Protein AF-A0A7S1D8Y3-F1 (afdb_monomer_lite)

pLDDT: mean 88.07, std 20.56, range [31.45, 98.88]

Foldseek 3Di:
DDDDDDDDDDDDDDDDPDDDDPPDPPDDQQDADEDEKEAFPLAPVSLCCLVPPDVVVCVVCPPSHYDYDYFYQWPWDADPVVLDIADPQEPQRLLVSLLLLLCSVPHDPQLSSQLRNQSSVQDHHGHDHDHDPLVSSVVSCVRSVHDSVVSVVCSPPSVSSSVSNVVSVVVDDDDDGPGDD

Radius of gyration: 28.53 Å; chains: 1; bounding box: 107×46×62 Å

Sequence (181 aa):
LNQTLSSPQSKEEETAVHKGKDEALSNEKQQRVTLLVCVEALCIDSYRFMNNQLYPTYQTLGNAVIDLELVVSGNAKLDTETNSTVCQHGFAECDANTYEQCAVDMHTVEESLEFTHCLFNTLKMGHFQDAFPTKDFADCAEEAKIDFAPLKACHDDPEKAWWLEKRASENTPKHHFIPFV

Structure (mmCIF, N/CA/C/O backbone):
data_AF-A0A7S1D8Y3-F1
#
_entry.id   AF-A0A7S1D8Y3-F1
#
loop_
_atom_site.group_PDB
_atom_site.id
_atom_site.type_symbol
_atom_site.label_atom_id
_atom_site.label_alt_id
_atom_site.label_comp_id
_atom_site.label_asym_id
_atom_site.label_entity_id
_atom_site.label_seq_id
_atom_site.pdbx_PDB_ins_code
_atom_site.Cartn_x
_atom_site.Cartn_y
_atom_site.Cartn_z
_atom_site.occupancy
_atom_site.B_iso_or_equiv
_atom_site.auth_seq_id
_atom_site.auth_comp_id
_atom_site.a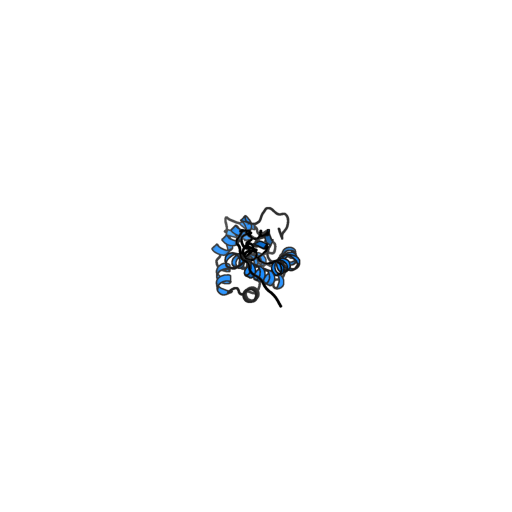uth_asym_id
_atom_site.auth_atom_id
_atom_site.pdbx_PDB_model_num
ATOM 1 N N . LEU A 1 1 ? -85.766 20.312 44.416 1.00 40.28 1 LEU A N 1
ATOM 2 C CA . LEU A 1 1 ? -84.637 19.671 45.128 1.00 40.28 1 LEU A CA 1
ATOM 3 C C . LEU A 1 1 ? -83.425 20.591 44.946 1.00 40.28 1 LEU A C 1
ATOM 5 O O . LEU A 1 1 ? -82.771 20.505 43.922 1.00 40.28 1 LEU A O 1
ATOM 9 N N . ASN A 1 2 ? -83.464 21.751 45.617 1.00 32.00 2 ASN A N 1
ATOM 10 C CA . ASN A 1 2 ? -82.610 22.166 46.758 1.00 32.00 2 ASN A CA 1
ATOM 11 C C . ASN A 1 2 ? -81.147 22.414 46.331 1.00 32.00 2 ASN A C 1
ATOM 13 O O . ASN A 1 2 ? -80.460 21.454 46.019 1.00 32.00 2 ASN A O 1
ATOM 17 N N . GLN A 1 3 ? -80.759 23.679 46.066 1.00 31.45 3 GLN A N 1
ATOM 18 C CA . GLN A 1 3 ? -80.077 24.639 46.989 1.00 31.45 3 GLN A CA 1
ATOM 19 C C . GLN A 1 3 ? -78.635 24.164 47.320 1.00 31.45 3 GLN A C 1
ATOM 21 O O . GLN A 1 3 ? -78.465 23.001 47.639 1.00 31.45 3 GLN A O 1
ATOM 26 N N . THR A 1 4 ? -77.527 24.922 47.270 1.00 33.94 4 THR A N 1
ATOM 27 C CA . THR A 1 4 ? -77.260 26.338 47.595 1.00 33.94 4 THR A CA 1
ATOM 28 C C . THR A 1 4 ? -75.794 26.698 47.233 1.00 33.94 4 THR A C 1
ATOM 30 O O . THR A 1 4 ? -74.931 25.831 47.257 1.00 33.94 4 THR A O 1
ATOM 33 N N . LEU A 1 5 ? -75.555 27.985 46.942 1.00 36.59 5 LEU A N 1
ATOM 34 C CA . LEU A 1 5 ? -74.371 28.857 47.159 1.00 36.59 5 LEU A CA 1
ATOM 35 C C . LEU A 1 5 ? -73.024 28.278 47.677 1.00 36.59 5 LEU A C 1
ATOM 37 O O . LEU A 1 5 ? -72.976 27.679 48.745 1.00 36.59 5 LEU A O 1
ATOM 41 N N . SER A 1 6 ? -71.902 28.685 47.059 1.00 32.94 6 SER A N 1
ATOM 42 C CA . SER A 1 6 ? -70.898 29.627 47.631 1.00 32.94 6 SER A CA 1
ATOM 43 C C . SER A 1 6 ? -69.558 29.609 46.861 1.00 32.94 6 SER A C 1
ATOM 45 O O . SER A 1 6 ? -69.141 28.584 46.335 1.00 32.94 6 SER A O 1
ATOM 47 N N . SER A 1 7 ? -68.894 30.766 46.791 1.00 37.53 7 SER A N 1
ATOM 48 C CA . SER A 1 7 ? -67.458 30.932 46.488 1.00 37.53 7 SER A CA 1
ATOM 49 C C . SER A 1 7 ? -66.752 31.237 47.821 1.00 3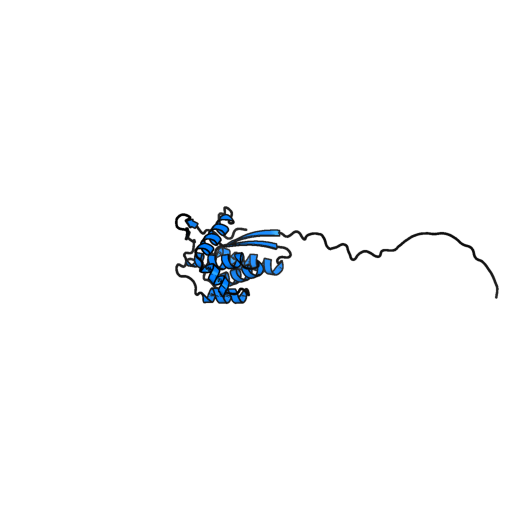7.53 7 SER A C 1
ATOM 51 O O . SER A 1 7 ? -67.406 31.842 48.680 1.00 37.53 7 SER A O 1
ATOM 53 N N . PRO A 1 8 ? -65.491 30.817 48.062 1.00 40.03 8 PRO A N 1
ATOM 54 C CA . PRO A 1 8 ? -64.381 31.770 47.918 1.00 40.03 8 PRO A CA 1
ATOM 55 C C . PRO A 1 8 ? -63.011 31.163 47.520 1.00 40.03 8 PRO A C 1
ATOM 57 O O . PRO A 1 8 ? -62.783 29.958 47.519 1.00 40.03 8 PRO A O 1
ATOM 60 N N . GLN A 1 9 ? -62.095 32.082 47.205 1.00 34.06 9 GLN A N 1
ATOM 61 C CA . GLN A 1 9 ? -60.671 31.948 46.868 1.00 34.06 9 GLN A CA 1
ATOM 62 C C . GLN A 1 9 ? -59.839 31.062 47.823 1.00 34.06 9 GLN A C 1
ATOM 64 O O . GLN A 1 9 ? -60.013 31.130 49.038 1.00 34.06 9 GLN A O 1
ATOM 69 N N . SER A 1 10 ? -58.807 30.381 47.304 1.00 33.06 10 SER A N 1
ATOM 70 C CA . SER A 1 10 ? -57.378 30.702 47.546 1.00 33.06 10 SER A CA 1
ATOM 71 C C . SER A 1 10 ? -56.426 29.504 47.371 1.00 33.06 10 SER A C 1
ATOM 73 O O . SER A 1 10 ? -56.755 28.378 47.728 1.00 33.06 10 SER A O 1
ATOM 75 N N . LYS A 1 11 ? -55.206 29.862 46.939 1.00 32.22 11 LYS A N 1
ATOM 76 C CA . LYS A 1 11 ? -53.887 29.226 47.124 1.00 32.22 11 LYS A CA 1
ATOM 77 C C . LYS A 1 11 ? -53.256 28.548 45.905 1.00 32.22 11 LYS A C 1
ATOM 79 O O . LYS A 1 11 ? -53.732 27.549 45.382 1.00 32.22 11 LYS A O 1
ATOM 84 N N . GLU A 1 12 ? -52.160 29.188 45.502 1.00 40.84 12 GLU A N 1
ATOM 85 C CA . GLU A 1 12 ? -51.046 28.676 44.715 1.00 40.84 12 GLU A CA 1
ATOM 86 C C . GLU A 1 12 ? -50.580 27.320 45.251 1.00 40.84 12 GLU A C 1
ATOM 88 O O . GLU A 1 12 ? -50.391 27.180 46.457 1.00 40.84 12 GLU A O 1
ATOM 93 N N . GLU A 1 13 ? -50.308 26.372 44.356 1.00 31.73 13 GLU A N 1
ATOM 94 C CA . GLU A 1 13 ? -49.124 25.530 44.496 1.00 31.73 13 GLU A CA 1
ATOM 95 C C . GLU A 1 13 ? -48.661 25.056 43.113 1.00 31.73 13 GLU A C 1
ATOM 97 O O . GLU A 1 13 ? -49.418 24.556 42.282 1.00 31.73 13 GLU A O 1
ATOM 102 N N . GLU A 1 14 ? -47.395 25.347 42.868 1.00 42.00 14 GLU A N 1
ATOM 103 C CA . GLU A 1 14 ? -46.577 25.078 41.701 1.00 42.00 14 GLU A CA 1
ATOM 104 C C . GLU A 1 14 ? -46.475 23.571 41.411 1.00 42.00 14 GLU A C 1
ATOM 106 O O . GLU A 1 14 ? -46.360 22.769 42.328 1.00 42.00 14 GLU A O 1
ATOM 111 N N . THR A 1 15 ? -46.477 23.171 40.137 1.00 32.09 15 THR A N 1
ATOM 112 C CA . THR A 1 15 ? -45.561 22.134 39.616 1.00 32.09 15 THR A CA 1
ATOM 113 C C . THR A 1 15 ? -45.689 22.030 38.096 1.00 32.09 15 THR A C 1
ATOM 115 O O . THR A 1 15 ? -46.602 21.427 37.535 1.00 32.09 15 THR A O 1
ATOM 118 N N . ALA A 1 16 ? -44.720 22.631 37.408 1.00 40.88 16 ALA A N 1
ATOM 119 C CA . ALA A 1 16 ? -44.467 22.411 35.994 1.00 40.88 16 ALA A CA 1
ATOM 120 C C . ALA A 1 16 ? -43.907 20.991 35.782 1.00 40.88 16 ALA A C 1
ATOM 122 O O . ALA A 1 16 ? -42.781 20.681 36.175 1.00 40.88 16 ALA A O 1
ATOM 123 N N . VAL A 1 17 ? -44.678 20.115 35.134 1.00 39.97 17 VAL A N 1
ATOM 124 C CA . VAL A 1 17 ? -44.210 18.780 34.736 1.00 39.97 17 VAL A CA 1
ATOM 125 C C . VAL A 1 17 ? -43.600 18.845 33.334 1.00 39.97 17 VAL A C 1
ATOM 127 O O . VAL A 1 17 ? -44.289 18.832 32.320 1.00 39.97 17 VAL A O 1
ATOM 130 N N . HIS A 1 18 ? -42.270 18.948 33.336 1.00 39.59 18 HIS A N 1
ATOM 131 C CA . HIS A 1 18 ? -41.321 18.254 32.458 1.00 39.59 18 HIS A CA 1
ATOM 132 C C . HIS A 1 18 ? -41.643 18.231 30.955 1.00 39.59 18 HIS A C 1
ATOM 134 O O . HIS A 1 18 ? -42.018 17.211 30.380 1.00 39.59 18 HIS A O 1
ATOM 140 N N . LYS A 1 19 ? -41.333 19.347 30.294 1.00 45.59 19 LYS A N 1
ATOM 141 C CA . LYS A 1 19 ? -40.908 19.350 28.892 1.00 45.59 19 LYS A CA 1
ATOM 142 C C . LYS A 1 19 ? -39.379 19.402 28.897 1.00 45.59 19 LYS A C 1
ATOM 144 O O . LYS A 1 19 ? -38.817 20.436 29.237 1.00 45.59 19 LYS A O 1
ATOM 149 N N . GLY A 1 20 ? -38.715 18.288 28.604 1.00 44.19 20 GLY A N 1
ATOM 150 C CA . GLY A 1 20 ? -37.253 18.259 28.506 1.00 44.19 20 GLY A CA 1
ATOM 151 C C . GLY A 1 20 ? -36.651 16.914 28.872 1.00 44.19 20 GLY A C 1
ATOM 152 O O . GLY A 1 20 ? -36.147 16.756 29.978 1.00 44.19 20 GLY A O 1
ATOM 153 N N . LYS A 1 21 ? -36.706 15.947 27.952 1.00 41.41 21 LYS A N 1
ATOM 154 C CA . LYS A 1 21 ? -35.847 14.752 27.995 1.00 41.41 21 LYS A CA 1
ATOM 155 C C . LYS A 1 21 ? -35.398 14.243 26.618 1.00 41.41 21 LYS A C 1
ATOM 157 O O . LYS A 1 21 ? -34.870 13.144 26.556 1.00 41.41 21 LYS A O 1
ATOM 162 N N . ASP A 1 22 ? -35.512 15.058 25.567 1.00 47.84 22 ASP A N 1
ATOM 163 C CA . ASP A 1 22 ? -35.092 14.662 24.211 1.00 47.84 22 ASP A CA 1
ATOM 164 C C . ASP A 1 22 ? -33.958 15.533 23.624 1.00 47.84 22 ASP A C 1
ATOM 166 O O . ASP A 1 22 ? -33.545 15.314 22.494 1.00 47.84 22 ASP A O 1
ATOM 170 N N . GLU A 1 23 ? -33.387 16.478 24.384 1.00 49.72 23 GLU A N 1
ATOM 171 C CA . GLU A 1 23 ? -32.294 17.357 23.909 1.00 49.72 23 GLU A CA 1
ATOM 172 C C . GLU A 1 23 ? -31.083 17.378 24.859 1.00 49.72 23 GLU A C 1
ATOM 174 O O . GLU A 1 23 ? -30.577 18.432 25.236 1.00 49.72 23 GLU A O 1
ATOM 179 N 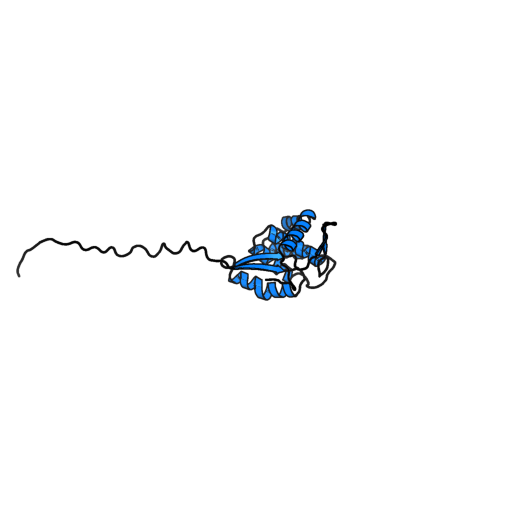N . ALA A 1 24 ? -30.610 16.208 25.295 1.00 47.84 24 ALA A N 1
ATOM 180 C CA . ALA A 1 24 ? -29.376 16.121 26.086 1.00 47.84 24 ALA A CA 1
ATOM 181 C C . ALA A 1 24 ? -28.580 14.829 25.833 1.00 47.84 24 ALA A C 1
ATOM 183 O O . ALA A 1 24 ? -28.107 14.193 26.768 1.00 47.84 24 ALA A O 1
ATOM 184 N N . LEU A 1 25 ? -28.437 14.427 24.568 1.00 56.03 25 LEU A N 1
ATOM 185 C CA . LEU A 1 25 ? -27.557 13.328 24.145 1.00 56.03 25 LEU A CA 1
ATOM 186 C C . LEU A 1 25 ? -26.873 13.683 22.817 1.00 56.03 25 LEU A C 1
ATOM 188 O O . LEU A 1 25 ? -26.968 12.970 21.828 1.00 56.03 25 LEU A O 1
ATOM 192 N N . SER A 1 26 ? -26.192 14.826 22.771 1.00 57.25 26 SER A N 1
ATOM 193 C CA . SER A 1 26 ? -25.306 15.142 21.646 1.00 57.25 26 SER A CA 1
ATOM 194 C C . SER A 1 26 ? -24.211 16.117 22.066 1.00 57.25 26 SER A C 1
ATOM 196 O O . SER A 1 26 ? -24.198 17.264 21.625 1.00 57.25 26 SER A O 1
ATOM 198 N N . ASN A 1 27 ? -23.310 15.693 22.959 1.00 58.16 27 ASN A N 1
ATOM 199 C CA . ASN A 1 27 ? -21.969 16.291 22.983 1.00 58.16 27 ASN A CA 1
ATOM 200 C C . ASN A 1 27 ? -20.869 15.478 23.687 1.00 58.16 27 ASN A C 1
ATOM 202 O O . ASN A 1 27 ? -19.809 16.021 23.990 1.00 58.16 27 ASN A O 1
ATOM 206 N N . GLU A 1 28 ? -21.068 14.183 23.927 1.00 63.56 28 GLU A N 1
ATOM 207 C CA . GLU A 1 28 ? -19.938 13.309 24.243 1.00 63.56 28 GLU A CA 1
ATOM 208 C C . GLU A 1 28 ? -19.247 13.001 22.910 1.00 63.56 28 GLU A C 1
ATOM 210 O O . GLU A 1 28 ? -19.805 12.303 22.062 1.00 63.56 28 GLU A O 1
ATOM 215 N N . LYS A 1 29 ? -18.056 13.567 22.675 1.00 66.44 29 LYS A N 1
ATOM 216 C CA . LYS A 1 29 ? -17.193 13.136 21.568 1.00 66.44 29 LYS A CA 1
ATOM 217 C C . LYS A 1 29 ? -16.927 11.647 21.789 1.00 66.44 29 LYS A C 1
ATOM 219 O O . LYS A 1 29 ? -16.150 11.309 22.684 1.00 66.44 29 LYS A O 1
ATOM 224 N N . GLN A 1 30 ? -17.610 10.788 21.026 1.00 73.25 30 GLN A N 1
ATOM 225 C CA . GLN A 1 30 ? -17.441 9.336 21.073 1.00 73.25 30 GLN A CA 1
ATOM 226 C C . GLN A 1 30 ? -15.939 9.039 21.045 1.00 73.25 30 GLN A C 1
ATOM 228 O O . GLN A 1 30 ? -15.243 9.420 20.101 1.00 73.25 30 GLN A O 1
ATOM 233 N N . GLN A 1 31 ? -15.425 8.448 22.123 1.00 88.25 31 GLN A N 1
ATOM 234 C CA . GLN A 1 31 ? -14.008 8.120 22.215 1.00 88.25 31 GLN A CA 1
ATOM 235 C C . GLN A 1 31 ? -13.730 6.989 21.224 1.00 88.25 31 GLN A C 1
ATOM 237 O O . GLN A 1 31 ? -14.266 5.890 21.371 1.00 88.25 31 GLN A O 1
ATOM 242 N N . ARG A 1 32 ? -12.942 7.294 20.190 1.00 94.06 32 ARG A N 1
ATOM 243 C CA . ARG A 1 32 ? -12.461 6.318 19.208 1.00 94.06 32 ARG A CA 1
ATOM 244 C C . ARG A 1 32 ? -11.219 5.623 19.752 1.00 94.06 32 ARG A C 1
ATOM 246 O O . ARG A 1 32 ? -10.464 6.207 20.527 1.00 94.06 32 ARG A O 1
ATOM 253 N N . VAL A 1 33 ? -11.007 4.386 19.326 1.00 96.06 33 VAL A N 1
ATOM 254 C CA . VAL A 1 33 ? -9.766 3.652 19.572 1.00 96.06 33 VAL A CA 1
ATOM 255 C C . VAL A 1 33 ? -8.812 3.953 18.425 1.00 96.06 33 VAL A C 1
ATOM 257 O O . VAL A 1 33 ? -9.114 3.619 17.280 1.00 96.06 33 VAL A O 1
ATOM 260 N N . THR A 1 34 ? -7.680 4.585 18.726 1.00 96.56 34 THR A N 1
ATOM 261 C CA . THR A 1 34 ? -6.602 4.778 17.749 1.00 96.56 34 THR A CA 1
ATOM 262 C C . THR A 1 34 ? -5.858 3.466 17.540 1.00 96.56 34 THR A C 1
ATOM 264 O O . THR A 1 34 ? -5.439 2.835 18.512 1.00 96.56 34 THR A O 1
ATOM 267 N N . LEU A 1 35 ? -5.706 3.062 16.282 1.00 97.12 35 LEU A N 1
ATOM 268 C CA . LEU A 1 35 ? -5.041 1.831 15.878 1.00 97.12 35 LEU A CA 1
ATOM 269 C C . LEU A 1 35 ? -3.995 2.163 14.816 1.00 97.12 35 LEU A C 1
ATOM 271 O O . LEU A 1 35 ? -4.356 2.532 13.704 1.00 97.12 35 LEU A O 1
ATOM 275 N N . LEU A 1 36 ? -2.718 2.018 15.155 1.00 97.56 36 LEU A N 1
ATOM 276 C CA . LEU A 1 36 ? -1.640 2.040 14.173 1.00 97.56 36 LEU A CA 1
ATOM 277 C C . LEU A 1 36 ? -1.450 0.616 13.659 1.00 97.56 36 LEU A C 1
ATOM 279 O O . LEU A 1 36 ? -1.273 -0.297 14.456 1.00 97.56 36 LEU A O 1
ATOM 283 N N . VAL A 1 37 ? -1.481 0.422 12.347 1.00 98.06 37 VAL A N 1
ATOM 284 C CA . VAL A 1 37 ? -1.196 -0.868 11.719 1.00 98.06 37 VAL A CA 1
ATOM 285 C C . VAL A 1 37 ? -0.085 -0.680 10.707 1.00 98.06 37 VAL A C 1
ATOM 287 O O . VAL A 1 37 ? -0.255 0.057 9.740 1.00 98.06 37 VAL A O 1
ATOM 290 N N . CYS A 1 38 ? 1.013 -1.409 10.875 1.00 98.19 38 CYS A N 1
ATOM 291 C CA . CYS A 1 38 ? 2.083 -1.483 9.888 1.00 98.19 38 CYS A CA 1
ATOM 292 C C . CYS A 1 38 ? 2.037 -2.831 9.159 1.00 98.19 38 CYS A C 1
ATOM 294 O O . CYS A 1 38 ? 2.090 -3.888 9.796 1.00 98.19 38 CYS A O 1
ATOM 296 N N . VAL A 1 39 ? 1.967 -2.799 7.829 1.00 98.25 39 VAL A N 1
ATOM 297 C CA . VAL A 1 39 ? 1.996 -3.970 6.936 1.00 98.25 39 VAL A CA 1
ATOM 298 C C . VAL A 1 39 ? 3.051 -3.785 5.836 1.00 98.25 39 VAL A C 1
ATOM 300 O O . VAL A 1 39 ? 3.554 -2.681 5.632 1.00 98.25 39 VAL A O 1
ATOM 303 N N . GLU A 1 40 ? 3.384 -4.859 5.124 1.00 97.06 40 GLU A N 1
ATOM 304 C CA . GLU A 1 40 ? 4.105 -4.800 3.845 1.00 97.06 40 GLU A CA 1
ATOM 305 C C . GLU A 1 40 ? 3.388 -5.665 2.810 1.00 97.06 40 GLU A C 1
ATOM 307 O O . GLU A 1 40 ? 2.801 -6.705 3.143 1.00 97.06 40 GLU A O 1
ATOM 312 N N . ALA A 1 41 ? 3.447 -5.237 1.553 1.00 97.75 41 ALA A N 1
ATOM 313 C CA . ALA A 1 41 ? 2.931 -6.004 0.440 1.00 97.75 41 ALA A CA 1
ATOM 314 C C . ALA A 1 41 ? 3.674 -7.343 0.313 1.00 97.75 41 ALA A C 1
ATOM 316 O O . ALA A 1 41 ? 4.823 -7.512 0.713 1.00 97.75 41 ALA A O 1
ATOM 317 N N . LEU A 1 42 ? 2.990 -8.336 -0.250 1.00 98.19 42 LEU A N 1
ATOM 318 C CA . LEU A 1 42 ? 3.503 -9.691 -0.505 1.00 98.19 42 LEU A CA 1
ATOM 319 C C . LEU A 1 42 ? 3.913 -10.511 0.734 1.00 98.19 42 LEU A C 1
ATOM 321 O O . LEU A 1 42 ? 4.233 -11.697 0.593 1.00 98.19 42 LEU A O 1
ATOM 325 N N . CYS A 1 43 ? 3.837 -9.955 1.945 1.00 98.31 43 CYS A N 1
ATOM 326 C CA . CYS A 1 43 ? 4.027 -10.707 3.177 1.00 98.31 43 CYS A CA 1
ATOM 327 C C . CYS A 1 43 ? 2.789 -11.547 3.506 1.00 98.31 43 CYS A C 1
ATOM 329 O O . CYS A 1 43 ? 1.676 -11.044 3.683 1.00 98.31 43 CYS A O 1
ATOM 331 N N . ILE A 1 44 ? 2.993 -12.859 3.661 1.00 98.12 44 ILE A N 1
ATOM 332 C CA . ILE A 1 44 ? 1.904 -13.801 3.942 1.00 98.12 44 ILE A CA 1
ATOM 333 C C . ILE A 1 44 ? 1.211 -13.530 5.284 1.00 98.12 44 ILE A C 1
ATOM 335 O O . ILE A 1 44 ? 0.013 -13.787 5.423 1.00 98.12 44 ILE A O 1
ATOM 339 N N . ASP A 1 45 ? 1.935 -13.014 6.274 1.00 98.19 45 ASP A N 1
ATOM 340 C CA . ASP A 1 45 ? 1.361 -12.727 7.585 1.00 98.19 45 ASP A CA 1
ATOM 341 C C . ASP A 1 45 ? 0.610 -11.387 7.585 1.00 98.19 45 ASP A C 1
ATOM 343 O O . ASP A 1 45 ? -0.467 -11.311 8.182 1.00 98.19 45 ASP A O 1
ATOM 347 N N . SER A 1 46 ? 1.070 -10.384 6.821 1.00 98.50 46 SER A N 1
ATOM 348 C CA . SER A 1 46 ? 0.289 -9.169 6.537 1.00 98.50 46 SER A CA 1
ATOM 349 C C . SER A 1 46 ? -1.012 -9.500 5.814 1.00 98.50 46 SER A C 1
ATOM 351 O O . SER A 1 46 ? -2.077 -9.082 6.264 1.00 98.50 46 SER A O 1
ATOM 353 N N . TYR A 1 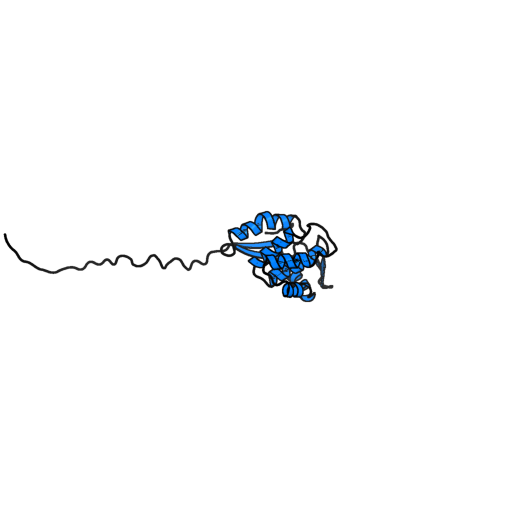47 ? -0.950 -10.346 4.781 1.00 98.62 47 TYR A N 1
ATOM 354 C CA . TYR A 1 47 ? -2.129 -10.876 4.093 1.00 98.62 47 TYR A CA 1
ATOM 355 C C . TYR A 1 47 ? -3.113 -11.535 5.067 1.00 98.62 47 TYR A C 1
ATOM 357 O O . TYR A 1 47 ? -4.309 -11.232 5.064 1.00 98.62 47 TYR A O 1
ATOM 365 N N . ARG A 1 48 ? -2.628 -12.444 5.925 1.00 98.69 48 ARG A N 1
ATOM 366 C CA . ARG A 1 48 ? -3.482 -13.164 6.883 1.00 98.69 48 ARG A CA 1
ATOM 367 C C . ARG A 1 48 ? -4.128 -12.222 7.884 1.00 98.69 48 ARG A C 1
ATOM 369 O O . ARG A 1 48 ? -5.284 -12.436 8.239 1.00 98.69 48 ARG A O 1
ATOM 376 N N . PHE A 1 49 ? -3.395 -11.231 8.370 1.00 98.69 49 PHE A N 1
ATOM 377 C CA . PHE A 1 49 ? -3.919 -10.252 9.310 1.00 98.69 49 PHE A CA 1
ATOM 378 C C . PHE A 1 49 ? -4.946 -9.326 8.662 1.00 98.69 49 PHE A C 1
ATOM 380 O O . PHE A 1 49 ? -6.022 -9.144 9.230 1.00 98.69 49 PHE A O 1
ATOM 387 N N . MET A 1 50 ? -4.658 -8.811 7.464 1.00 98.56 50 MET A N 1
ATOM 388 C CA . MET A 1 50 ? -5.583 -7.961 6.719 1.00 98.56 50 MET A CA 1
ATOM 389 C C . MET A 1 50 ? -6.929 -8.666 6.528 1.00 98.56 50 MET A C 1
ATOM 391 O O . MET A 1 50 ? -7.960 -8.149 6.950 1.00 98.56 50 MET A O 1
ATOM 395 N N . ASN A 1 51 ? -6.902 -9.890 5.994 1.00 98.56 51 ASN A N 1
ATOM 396 C CA . ASN A 1 51 ? -8.105 -10.646 5.645 1.00 98.56 51 ASN A CA 1
ATOM 397 C C . ASN A 1 51 ? -8.882 -11.183 6.850 1.00 98.56 51 ASN A C 1
ATOM 399 O O . ASN A 1 51 ? -10.109 -11.178 6.854 1.00 98.56 51 ASN A O 1
ATOM 403 N N . ASN A 1 52 ? -8.185 -11.682 7.875 1.00 98.62 52 ASN A N 1
ATOM 404 C CA . ASN A 1 52 ? -8.854 -12.383 8.975 1.00 98.62 52 ASN A CA 1
ATOM 405 C C . ASN A 1 52 ? -9.135 -11.491 10.186 1.00 98.62 52 ASN A C 1
ATOM 407 O O . ASN A 1 52 ? -9.881 -11.907 11.070 1.00 98.62 52 ASN A O 1
ATOM 411 N N . GLN A 1 53 ? -8.506 -10.315 10.276 1.00 98.56 53 GLN A N 1
ATOM 412 C CA . GLN A 1 53 ? -8.576 -9.470 11.468 1.00 98.56 53 GLN A CA 1
ATOM 413 C C . GLN A 1 53 ? -8.937 -8.028 11.122 1.00 98.56 53 GLN A C 1
ATOM 415 O O . GLN A 1 53 ? -10.039 -7.601 11.462 1.00 98.56 53 GLN A O 1
ATOM 420 N N . LEU A 1 54 ? -8.054 -7.278 10.456 1.00 98.56 54 LEU A N 1
ATOM 421 C CA . LEU A 1 54 ? -8.238 -5.832 10.300 1.00 98.56 54 LEU A CA 1
ATOM 422 C C . LEU A 1 54 ? -9.465 -5.484 9.459 1.00 98.56 54 LEU A C 1
ATOM 424 O O . LEU A 1 54 ? -10.363 -4.804 9.954 1.00 98.56 54 LEU A O 1
ATOM 428 N N . TYR A 1 55 ? -9.515 -5.966 8.216 1.00 98.62 55 TYR A N 1
ATOM 429 C CA . TYR A 1 55 ? -10.579 -5.631 7.276 1.00 98.62 55 TYR A CA 1
ATOM 430 C C . TYR A 1 55 ? -11.980 -5.986 7.812 1.00 98.62 55 TYR A C 1
ATOM 432 O O . TYR A 1 55 ? -12.805 -5.078 7.930 1.00 98.62 55 TYR A O 1
ATOM 440 N N . PRO A 1 56 ? -12.278 -7.228 8.257 1.00 98.50 56 PRO A N 1
ATOM 441 C CA . PRO A 1 56 ? -13.608 -7.553 8.783 1.00 98.50 56 PRO A CA 1
ATOM 442 C C . PRO A 1 56 ? -13.965 -6.776 10.061 1.00 98.50 56 PRO A C 1
ATOM 444 O O . PRO A 1 56 ? -15.132 -6.429 10.274 1.00 98.50 56 PRO A O 1
ATOM 447 N N . THR A 1 57 ? -12.977 -6.464 10.908 1.00 98.25 57 THR A N 1
ATOM 448 C CA . THR A 1 57 ? -13.197 -5.648 12.111 1.00 98.25 57 THR A CA 1
ATOM 449 C C . THR A 1 57 ? -13.569 -4.217 11.736 1.00 98.25 57 THR A C 1
ATOM 451 O O . THR A 1 57 ? -14.535 -3.672 12.273 1.00 98.25 57 THR A O 1
ATOM 454 N N . TYR A 1 58 ? -12.854 -3.622 10.781 1.00 98.19 58 TYR A N 1
ATOM 455 C CA . TYR A 1 58 ? -13.128 -2.271 10.310 1.00 98.19 58 TYR A CA 1
ATOM 456 C C . TYR A 1 58 ? -14.460 -2.181 9.557 1.00 98.19 58 TYR A C 1
ATOM 458 O O . TYR A 1 58 ? -15.217 -1.250 9.794 1.00 98.19 58 TYR A O 1
ATOM 466 N N . GLN A 1 59 ? -14.821 -3.183 8.751 1.00 97.62 59 GLN A N 1
ATOM 467 C CA . GLN A 1 59 ? -16.144 -3.263 8.113 1.00 97.62 59 GLN A CA 1
ATOM 468 C C . GLN A 1 59 ? -17.292 -3.314 9.139 1.00 97.62 59 GLN A C 1
ATOM 470 O O . GLN A 1 59 ? -18.378 -2.795 8.894 1.00 97.62 59 GLN A O 1
ATOM 475 N N . THR A 1 60 ? -17.056 -3.918 10.310 1.00 97.50 60 THR A N 1
ATOM 476 C CA . THR A 1 60 ? -18.067 -4.028 11.375 1.00 97.50 60 THR A CA 1
ATOM 477 C C . THR A 1 60 ? -18.175 -2.756 12.218 1.00 97.50 60 THR A C 1
ATOM 479 O O . THR A 1 60 ? -19.277 -2.335 12.568 1.00 97.50 60 THR A O 1
ATOM 482 N N . LEU A 1 61 ? -17.037 -2.173 12.600 1.00 96.50 61 LEU A N 1
ATOM 483 C CA . LEU A 1 61 ? -16.973 -1.077 13.573 1.00 96.50 61 LEU A CA 1
ATOM 484 C C . LEU A 1 61 ? -16.877 0.308 12.920 1.00 96.50 61 LEU A C 1
ATOM 486 O O . LEU A 1 61 ? -17.380 1.289 13.471 1.00 96.50 61 LEU A O 1
ATOM 490 N N . GLY A 1 62 ? -16.243 0.377 11.752 1.00 95.12 62 GLY A N 1
ATOM 491 C CA . GLY A 1 62 ? -16.042 1.579 10.955 1.00 95.12 62 GLY A CA 1
ATOM 492 C C . GLY A 1 62 ? -15.280 2.696 11.664 1.00 95.12 62 GLY A C 1
ATOM 493 O O . GLY A 1 62 ? -14.807 2.584 12.803 1.00 95.12 62 GLY A O 1
ATOM 494 N N . ASN A 1 63 ? -15.226 3.839 10.986 1.00 94.38 63 ASN A N 1
ATOM 495 C CA . ASN A 1 63 ? -14.624 5.058 11.513 1.00 94.38 63 ASN A CA 1
ATOM 496 C C . ASN A 1 63 ? -15.375 5.665 12.712 1.00 94.38 63 ASN A C 1
ATOM 498 O O . ASN A 1 63 ? -14.825 6.509 13.413 1.00 94.38 63 ASN A O 1
ATOM 502 N N . ALA A 1 64 ? -16.599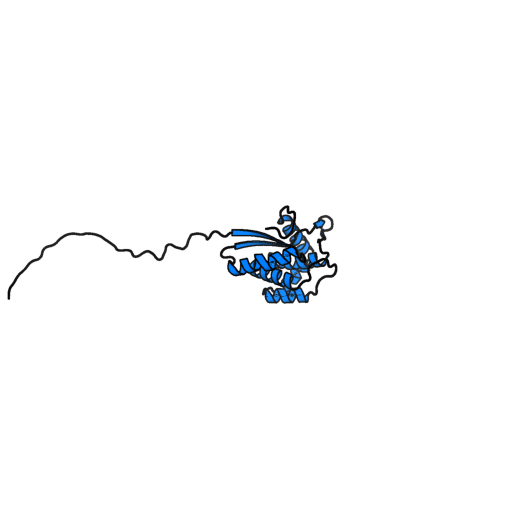 5.218 13.006 1.00 93.50 64 ALA A N 1
ATOM 503 C CA . ALA A 1 64 ? -17.339 5.644 14.192 1.00 93.50 64 ALA A CA 1
ATOM 504 C C . ALA A 1 64 ? -16.666 5.184 15.499 1.00 93.50 64 ALA A C 1
ATOM 506 O O . ALA A 1 64 ? -16.837 5.818 16.542 1.00 93.50 64 ALA A O 1
ATOM 507 N N . VAL A 1 65 ? -15.894 4.093 15.442 1.00 96.44 65 VAL A N 1
ATOM 508 C CA . VAL A 1 65 ? -15.245 3.474 16.606 1.00 96.44 65 VAL A CA 1
ATOM 509 C C . VAL A 1 65 ? -13.726 3.439 16.460 1.00 96.44 65 VAL A C 1
ATOM 511 O O . VAL A 1 65 ? -13.028 3.651 17.448 1.00 96.44 65 VAL A O 1
ATOM 514 N N . ILE A 1 66 ? -13.205 3.197 15.255 1.00 97.62 66 ILE A N 1
ATOM 515 C CA . ILE A 1 66 ? -11.769 3.011 15.012 1.00 97.62 66 ILE A CA 1
ATOM 516 C C . ILE A 1 66 ? -11.196 4.246 14.335 1.00 97.62 66 ILE A C 1
ATOM 518 O O . ILE A 1 66 ? -11.718 4.683 13.313 1.00 97.62 66 ILE A O 1
ATOM 522 N N . ASP A 1 67 ? -10.111 4.787 14.875 1.00 97.00 67 ASP A N 1
ATOM 523 C CA . ASP A 1 67 ? -9.246 5.765 14.215 1.00 97.00 67 ASP A CA 1
ATOM 524 C C . ASP A 1 67 ? -7.992 5.046 13.708 1.00 97.00 67 ASP A C 1
ATOM 526 O O . ASP A 1 67 ? -7.048 4.825 14.462 1.00 97.00 67 ASP A O 1
ATOM 530 N N . LEU A 1 68 ? -8.054 4.559 12.467 1.00 98.06 68 LEU A N 1
ATOM 531 C CA . LEU A 1 68 ? -7.029 3.695 11.880 1.00 98.06 68 LEU A CA 1
ATOM 532 C C . LEU A 1 68 ? -5.967 4.534 11.166 1.00 98.06 68 LEU A C 1
ATOM 534 O O . LEU A 1 68 ? -6.282 5.287 10.247 1.00 98.06 68 LEU A O 1
ATOM 538 N N . GLU A 1 69 ? -4.715 4.324 11.548 1.00 97.31 69 GLU A N 1
ATOM 539 C CA . GLU A 1 69 ? -3.529 4.754 10.820 1.00 97.31 69 GLU A CA 1
ATOM 540 C C . GLU A 1 69 ? -2.902 3.521 10.159 1.00 97.31 69 GLU A C 1
ATOM 542 O O . GLU A 1 69 ? -2.335 2.660 10.833 1.00 97.31 69 GLU A O 1
ATOM 547 N N . LEU A 1 70 ? -3.048 3.405 8.837 1.00 98.25 70 LEU A N 1
ATOM 548 C CA . LEU A 1 70 ? -2.452 2.327 8.051 1.00 98.25 70 LEU A CA 1
ATOM 549 C C . LEU A 1 70 ? -1.108 2.792 7.484 1.00 98.25 70 LEU A C 1
ATOM 551 O O . LEU A 1 70 ? -1.045 3.772 6.746 1.00 98.25 70 LEU A O 1
ATOM 555 N N . VAL A 1 71 ? -0.041 2.068 7.804 1.00 98.12 71 VAL A N 1
ATOM 556 C CA . VAL A 1 71 ? 1.313 2.307 7.305 1.00 98.12 71 VAL A CA 1
ATOM 557 C C . VAL A 1 71 ? 1.753 1.101 6.484 1.00 98.12 71 VAL A C 1
ATOM 559 O O . VAL A 1 71 ? 1.775 -0.026 6.979 1.00 98.12 71 VAL A O 1
ATOM 562 N N . VAL A 1 72 ? 2.126 1.337 5.228 1.00 97.38 72 VAL A N 1
ATOM 563 C CA . VAL A 1 72 ? 2.632 0.301 4.322 1.00 97.38 72 VAL A CA 1
ATOM 564 C C . VAL A 1 72 ? 4.102 0.567 4.053 1.00 97.38 72 VAL A C 1
ATOM 566 O O . VAL A 1 72 ? 4.439 1.571 3.442 1.00 97.38 72 VAL A O 1
ATOM 569 N N . SER A 1 73 ? 4.975 -0.290 4.564 1.00 91.75 73 SER A N 1
ATOM 570 C CA . SER A 1 73 ? 6.440 -0.226 4.394 1.00 91.75 73 SER A CA 1
ATOM 571 C C . SER A 1 73 ? 7.061 -1.502 4.961 1.00 91.75 73 SER A C 1
ATOM 573 O O . SER A 1 73 ? 7.939 -2.114 4.357 1.00 91.75 73 SER A O 1
ATOM 575 N N . GLY A 1 74 ? 6.541 -1.916 6.124 1.00 80.25 74 GLY A N 1
ATOM 576 C CA . GLY A 1 74 ? 6.980 -3.057 6.917 1.00 80.25 74 GLY A CA 1
ATOM 577 C C . GLY A 1 74 ? 8.475 -3.045 7.193 1.00 80.25 74 GLY A C 1
ATOM 578 O O . GLY A 1 74 ? 8.948 -2.261 8.013 1.00 80.25 74 GLY A O 1
ATOM 579 N N . ASN A 1 75 ? 9.208 -3.945 6.547 1.00 88.44 75 ASN A N 1
ATOM 580 C CA . ASN A 1 75 ? 10.638 -4.141 6.744 1.00 88.44 75 ASN A CA 1
ATOM 581 C C . ASN A 1 75 ? 11.508 -3.595 5.599 1.00 88.44 75 ASN A C 1
ATOM 583 O O . ASN A 1 75 ? 12.685 -3.978 5.492 1.00 88.44 75 ASN A O 1
ATOM 587 N N . ALA A 1 76 ? 10.951 -2.749 4.730 1.00 91.25 76 ALA A N 1
ATOM 588 C CA . ALA A 1 76 ? 11.706 -2.094 3.676 1.00 91.25 76 ALA A CA 1
ATOM 589 C C . ALA A 1 76 ? 12.911 -1.320 4.241 1.00 91.25 76 ALA A C 1
ATOM 591 O O . ALA A 1 76 ? 12.903 -0.778 5.350 1.00 91.25 76 ALA A O 1
ATOM 592 N N . LYS A 1 77 ? 14.004 -1.305 3.477 1.00 92.69 77 LYS A N 1
ATOM 593 C CA . LYS A 1 77 ? 15.251 -0.627 3.836 1.00 92.69 77 LYS A CA 1
ATOM 594 C C . LYS A 1 77 ? 15.534 0.483 2.849 1.00 92.69 77 LYS A C 1
ATOM 596 O O . LYS A 1 77 ? 15.649 0.235 1.652 1.00 92.69 77 LYS A O 1
ATOM 601 N N . LEU A 1 78 ? 15.713 1.682 3.381 1.00 93.44 78 LEU A N 1
ATOM 602 C CA . LEU A 1 78 ? 16.032 2.870 2.608 1.00 93.44 78 LEU A CA 1
ATOM 603 C C . LEU A 1 78 ? 17.539 3.066 2.486 1.00 93.44 78 LEU A C 1
ATOM 605 O O . LEU A 1 78 ? 18.276 2.957 3.468 1.00 93.44 78 LEU A O 1
ATOM 609 N N . ASP A 1 79 ? 17.964 3.448 1.291 1.00 92.12 79 ASP A N 1
ATOM 610 C CA . ASP A 1 79 ? 19.245 4.084 1.030 1.00 92.12 79 ASP A CA 1
ATOM 611 C C . ASP A 1 79 ? 18.993 5.557 0.685 1.00 92.12 79 ASP A C 1
ATOM 613 O O . ASP A 1 79 ? 18.447 5.903 -0.364 1.00 92.12 79 ASP A O 1
ATOM 617 N N . THR A 1 80 ? 19.386 6.439 1.603 1.00 90.31 80 THR A N 1
ATOM 618 C CA . THR A 1 80 ? 19.216 7.890 1.470 1.00 90.31 80 THR A CA 1
ATOM 619 C C . THR A 1 80 ? 20.279 8.553 0.598 1.00 90.31 80 THR A C 1
ATOM 621 O O . THR A 1 80 ? 20.131 9.722 0.260 1.00 90.31 80 THR A O 1
ATOM 624 N N . GLU A 1 81 ? 21.377 7.865 0.277 1.00 90.69 81 GLU A N 1
ATOM 625 C CA . GLU A 1 81 ? 22.410 8.402 -0.616 1.00 90.69 81 GLU A CA 1
ATOM 626 C C . GLU A 1 81 ? 21.990 8.250 -2.077 1.00 90.69 81 GLU A C 1
ATOM 628 O O . GLU A 1 81 ? 22.229 9.139 -2.895 1.00 90.69 81 GLU A O 1
ATOM 633 N N . THR A 1 82 ? 21.343 7.128 -2.396 1.00 91.88 82 THR A N 1
ATOM 634 C CA . THR A 1 82 ? 20.887 6.804 -3.755 1.00 91.88 82 THR A CA 1
ATOM 635 C C . THR A 1 82 ? 19.393 7.029 -3.974 1.00 91.88 82 THR A C 1
ATOM 637 O O . THR A 1 82 ? 18.917 6.853 -5.093 1.00 91.88 82 THR A O 1
ATOM 640 N N . ASN A 1 83 ? 18.662 7.430 -2.929 1.00 91.88 83 ASN A N 1
ATOM 641 C CA . ASN A 1 83 ? 17.202 7.492 -2.897 1.00 91.88 83 ASN A CA 1
ATOM 642 C C . ASN A 1 83 ? 16.551 6.197 -3.406 1.00 91.88 83 ASN A C 1
ATOM 644 O O . ASN A 1 83 ? 15.660 6.221 -4.253 1.00 91.88 83 ASN A O 1
ATOM 648 N N . SER A 1 84 ? 17.020 5.055 -2.902 1.00 91.38 84 SER A N 1
ATOM 649 C CA . SER A 1 84 ? 16.510 3.740 -3.293 1.00 91.38 84 SER A CA 1
ATOM 650 C C . SER A 1 84 ? 15.941 2.964 -2.108 1.00 91.38 84 SER A C 1
ATOM 652 O O . SER A 1 84 ? 16.259 3.238 -0.948 1.00 91.38 84 SER A O 1
ATOM 654 N N . THR A 1 85 ? 15.081 1.995 -2.415 1.00 94.81 85 THR A N 1
ATOM 655 C CA . THR A 1 85 ? 14.393 1.148 -1.436 1.00 94.81 85 THR A CA 1
ATOM 656 C C . THR A 1 85 ? 14.660 -0.316 -1.755 1.00 94.81 85 THR A C 1
ATOM 658 O O . THR A 1 85 ? 14.606 -0.733 -2.913 1.00 94.81 85 THR A O 1
ATOM 661 N N . VAL A 1 86 ? 14.928 -1.111 -0.721 1.00 95.94 86 VAL A N 1
ATOM 662 C CA . VAL A 1 86 ? 15.074 -2.565 -0.807 1.00 95.94 86 VAL A CA 1
ATOM 663 C C . VAL A 1 86 ? 14.031 -3.234 0.078 1.00 95.94 86 VAL A C 1
ATOM 665 O O . VAL A 1 86 ? 14.073 -3.110 1.301 1.00 95.94 86 VAL A O 1
ATOM 668 N N . CYS A 1 87 ? 13.135 -3.983 -0.553 1.00 96.56 87 CYS A N 1
ATOM 669 C CA . CYS A 1 87 ? 12.045 -4.716 0.084 1.00 96.56 87 CYS A CA 1
ATOM 670 C C . CYS A 1 87 ? 12.408 -6.187 0.336 1.00 96.56 87 CYS A C 1
ATOM 672 O O . CYS A 1 87 ? 13.263 -6.750 -0.359 1.00 96.56 87 CYS A O 1
ATOM 674 N N . GLN A 1 88 ? 11.778 -6.830 1.327 1.00 95.56 88 GLN A N 1
ATOM 675 C CA . GLN A 1 88 ? 12.138 -8.203 1.721 1.00 95.56 88 GLN A CA 1
ATOM 676 C C . GLN A 1 88 ? 11.747 -9.240 0.667 1.00 95.56 88 GLN A C 1
ATOM 678 O O . GLN A 1 88 ? 12.484 -10.204 0.437 1.00 95.56 88 GLN A O 1
ATOM 683 N N . HIS A 1 89 ? 10.624 -9.019 -0.007 1.00 97.19 89 HIS A N 1
ATOM 684 C CA . HIS A 1 89 ? 10.091 -9.894 -1.038 1.00 97.19 89 HIS A CA 1
ATOM 685 C C . HIS A 1 89 ? 10.415 -9.409 -2.463 1.00 97.19 89 HIS A C 1
ATOM 687 O O . HIS A 1 89 ? 9.784 -9.837 -3.427 1.00 97.19 89 HIS A O 1
ATOM 693 N N . GLY A 1 90 ? 11.459 -8.590 -2.621 1.00 97.44 90 GLY A N 1
ATOM 694 C CA . GLY A 1 90 ? 11.968 -8.154 -3.923 1.00 97.44 90 GLY A CA 1
ATOM 695 C C . GLY A 1 90 ? 11.256 -6.927 -4.492 1.00 97.44 90 GLY A C 1
ATOM 696 O O . GLY A 1 90 ? 10.457 -6.281 -3.818 1.00 97.44 90 GLY A O 1
ATOM 697 N N . PHE A 1 91 ? 11.586 -6.569 -5.736 1.00 97.44 91 PHE A N 1
ATOM 698 C CA . PHE A 1 91 ? 11.098 -5.333 -6.357 1.00 97.44 91 PHE A CA 1
ATOM 699 C C . PHE A 1 91 ? 9.567 -5.264 -6.458 1.00 97.44 91 PHE A C 1
ATOM 701 O O . PHE A 1 91 ? 9.006 -4.188 -6.283 1.00 97.44 91 PHE A O 1
ATOM 708 N N . ALA A 1 92 ? 8.888 -6.396 -6.656 1.00 98.38 92 ALA A N 1
ATOM 709 C CA . ALA A 1 92 ? 7.429 -6.420 -6.743 1.00 98.38 92 ALA A CA 1
ATOM 710 C C . ALA A 1 92 ? 6.737 -5.972 -5.441 1.00 98.38 92 ALA A C 1
ATOM 712 O O . ALA A 1 92 ? 5.652 -5.404 -5.499 1.00 98.38 92 ALA A O 1
ATOM 713 N N . GLU A 1 93 ? 7.352 -6.213 -4.275 1.00 98.50 93 GLU A N 1
ATOM 714 C CA . GLU A 1 93 ? 6.851 -5.681 -2.999 1.00 98.50 93 GLU A CA 1
ATOM 715 C C . GLU A 1 93 ? 7.000 -4.164 -2.957 1.00 98.50 93 GLU A C 1
ATOM 717 O O . GLU A 1 93 ? 6.051 -3.486 -2.595 1.00 98.50 93 GLU A O 1
ATOM 722 N N . CYS A 1 94 ? 8.152 -3.620 -3.360 1.00 97.88 94 CYS A N 1
ATOM 723 C CA . CYS A 1 94 ? 8.356 -2.169 -3.376 1.00 97.88 94 CYS A CA 1
ATOM 724 C C . CYS A 1 94 ? 7.385 -1.461 -4.337 1.00 97.88 94 CYS A C 1
ATOM 726 O O . CYS A 1 94 ? 6.833 -0.413 -3.999 1.00 97.88 94 CYS A O 1
ATOM 728 N N . ASP A 1 95 ? 7.159 -2.043 -5.516 1.00 98.25 95 ASP A N 1
ATOM 729 C CA . ASP A 1 95 ? 6.189 -1.565 -6.510 1.00 98.25 95 ASP A CA 1
ATOM 730 C C . ASP A 1 95 ? 4.766 -1.547 -5.917 1.00 98.25 95 ASP A C 1
ATOM 732 O O . ASP A 1 95 ? 4.096 -0.513 -5.906 1.00 98.25 95 ASP A O 1
ATOM 736 N N . ALA A 1 96 ? 4.342 -2.652 -5.294 1.00 98.62 96 ALA A N 1
ATOM 737 C CA . ALA A 1 96 ? 3.030 -2.745 -4.658 1.00 98.62 96 ALA A CA 1
ATOM 738 C C . ALA A 1 96 ? 2.876 -1.825 -3.431 1.00 98.62 96 ALA A C 1
ATOM 740 O O . ALA A 1 96 ? 1.860 -1.137 -3.319 1.00 98.62 96 ALA A O 1
ATOM 741 N N . ASN A 1 97 ? 3.891 -1.744 -2.561 1.00 98.62 97 ASN A N 1
ATOM 742 C CA . ASN A 1 97 ? 3.925 -0.815 -1.427 1.00 98.62 97 ASN A CA 1
ATOM 743 C C . ASN A 1 97 ? 3.703 0.623 -1.904 1.00 98.62 97 ASN A C 1
ATOM 745 O O . ASN A 1 97 ? 2.954 1.365 -1.277 1.00 98.62 97 ASN A O 1
ATOM 749 N N . THR A 1 98 ? 4.304 1.012 -3.031 1.00 98.62 98 THR A N 1
ATOM 750 C CA . THR A 1 98 ? 4.170 2.368 -3.576 1.00 98.62 98 THR A CA 1
ATOM 751 C C . THR A 1 98 ? 2.721 2.672 -3.978 1.00 98.62 98 THR A C 1
ATOM 753 O O . THR A 1 98 ? 2.203 3.735 -3.631 1.00 98.62 98 THR A O 1
ATOM 756 N N . TYR A 1 99 ? 2.022 1.745 -4.648 1.00 98.81 99 TYR A N 1
ATOM 757 C CA . TYR A 1 99 ? 0.593 1.921 -4.951 1.00 98.81 99 TYR A CA 1
ATOM 758 C C . TYR A 1 99 ? -0.252 2.056 -3.679 1.00 98.81 99 TYR A C 1
ATOM 760 O O . TYR A 1 99 ? -1.100 2.945 -3.597 1.00 98.81 99 TYR A O 1
ATOM 768 N N . GLU A 1 100 ? -0.021 1.204 -2.679 1.00 98.81 100 GLU A N 1
ATOM 769 C CA . GLU A 1 100 ? -0.753 1.251 -1.408 1.00 98.81 100 GLU A CA 1
ATOM 770 C C . GLU A 1 100 ? -0.468 2.544 -0.625 1.00 98.81 100 GLU A C 1
ATOM 772 O O . GLU A 1 100 ? -1.387 3.165 -0.093 1.00 98.81 100 GLU A O 1
ATOM 777 N N . GLN A 1 101 ? 0.780 3.017 -0.610 1.00 98.75 101 GLN A N 1
ATOM 778 C CA . GLN A 1 101 ? 1.161 4.293 0.001 1.00 98.75 101 GLN A CA 1
ATOM 779 C C . GLN A 1 101 ? 0.528 5.490 -0.710 1.00 98.75 101 GLN A C 1
ATOM 781 O O . GLN A 1 101 ? 0.105 6.438 -0.046 1.00 98.75 101 GLN A O 1
ATOM 786 N N . CYS A 1 102 ? 0.452 5.460 -2.043 1.00 98.88 102 CYS A N 1
ATOM 787 C CA . CYS A 1 102 ? -0.264 6.472 -2.812 1.00 98.88 102 CYS A CA 1
ATOM 788 C C . CYS A 1 102 ? -1.757 6.478 -2.469 1.00 98.88 102 CYS A C 1
ATOM 790 O O . CYS A 1 102 ? -2.328 7.554 -2.302 1.00 98.88 102 CYS A O 1
ATOM 792 N N . ALA A 1 103 ? -2.376 5.304 -2.290 1.00 98.75 103 ALA A N 1
ATOM 793 C CA . ALA A 1 103 ? -3.764 5.220 -1.844 1.00 98.75 103 ALA A CA 1
ATOM 794 C C . ALA A 1 103 ? -3.934 5.884 -0.466 1.00 98.75 103 ALA A C 1
ATOM 796 O O . ALA A 1 103 ? -4.716 6.825 -0.341 1.00 98.75 103 ALA A O 1
ATOM 797 N N . VAL A 1 104 ? -3.110 5.494 0.514 1.00 98.62 104 VAL A N 1
ATOM 798 C CA . VAL A 1 104 ? -3.110 6.060 1.876 1.00 98.62 104 VAL A CA 1
ATOM 799 C C . VAL A 1 104 ? -2.877 7.577 1.891 1.00 98.62 104 VAL A C 1
ATOM 801 O O . VAL A 1 104 ? -3.437 8.280 2.728 1.00 98.62 104 VAL A O 1
ATOM 804 N N . ASP A 1 105 ? -2.045 8.107 0.991 1.00 98.56 105 ASP A N 1
ATOM 805 C CA . ASP A 1 105 ? -1.748 9.543 0.929 1.00 98.56 105 ASP A CA 1
ATOM 806 C C . ASP A 1 105 ? -2.878 10.379 0.317 1.00 98.56 105 ASP A C 1
ATOM 808 O O . ASP A 1 105 ? -3.041 11.547 0.676 1.00 98.56 105 ASP A O 1
ATOM 812 N N . MET A 1 106 ? -3.624 9.808 -0.630 1.00 98.38 106 MET A N 1
ATOM 813 C CA . MET A 1 106 ? -4.539 10.555 -1.498 1.00 98.38 106 MET A CA 1
ATOM 814 C C . MET A 1 106 ? -6.018 10.321 -1.184 1.00 98.38 106 MET A C 1
ATOM 816 O O . MET A 1 106 ? -6.853 11.143 -1.569 1.00 98.38 106 MET A O 1
ATOM 820 N N . HIS A 1 107 ? -6.346 9.222 -0.509 1.00 98.50 107 HIS A N 1
ATOM 821 C CA . HIS A 1 107 ? -7.714 8.750 -0.331 1.00 98.50 107 HIS A CA 1
ATOM 822 C C . HIS A 1 107 ? -8.100 8.618 1.139 1.00 98.50 107 HIS A C 1
ATOM 824 O O . HIS A 1 107 ? -7.300 8.801 2.057 1.00 98.50 107 HIS A O 1
ATOM 830 N N . THR A 1 108 ? -9.381 8.341 1.374 1.00 97.88 108 THR A N 1
ATOM 831 C CA . THR A 1 108 ? -9.874 8.060 2.724 1.00 97.88 108 THR A CA 1
ATOM 832 C C . THR A 1 108 ? -9.288 6.754 3.264 1.00 97.88 108 THR A C 1
ATOM 834 O O . THR A 1 108 ? -8.795 5.909 2.512 1.00 97.88 108 THR A O 1
ATOM 837 N N . VAL A 1 109 ? -9.358 6.569 4.584 1.00 97.00 109 VAL A N 1
ATOM 838 C CA . VAL A 1 109 ? -8.927 5.320 5.229 1.00 97.00 109 VAL A CA 1
ATOM 839 C C . VAL A 1 109 ? -9.751 4.142 4.713 1.00 97.00 109 VAL A C 1
ATOM 841 O O . VAL A 1 109 ? -9.203 3.073 4.481 1.00 97.00 109 VAL A O 1
ATOM 844 N N . GLU A 1 110 ? -11.048 4.347 4.496 1.00 97.62 110 GLU A N 1
ATOM 845 C CA . GLU A 1 110 ? -11.977 3.359 3.959 1.00 97.62 110 GLU A CA 1
ATOM 846 C C . GLU A 1 110 ? -11.559 2.892 2.558 1.00 97.62 110 GLU A C 1
ATOM 848 O O . GLU A 1 110 ? -11.413 1.694 2.332 1.00 97.62 110 GLU A O 1
ATOM 853 N N . GLU A 1 111 ? -11.336 3.830 1.633 1.00 98.44 111 GLU A N 1
ATOM 854 C CA . GLU A 1 111 ? -10.922 3.531 0.253 1.00 98.44 111 GLU A CA 1
ATOM 855 C C . GLU A 1 111 ? -9.531 2.890 0.214 1.00 98.44 111 GLU A C 1
ATOM 857 O O . GLU A 1 111 ? -9.317 1.906 -0.490 1.00 98.44 111 GLU A O 1
ATOM 862 N N . SER A 1 112 ? -8.591 3.403 1.011 1.00 98.44 112 SER A N 1
ATOM 863 C CA . SER A 1 112 ? -7.232 2.858 1.088 1.00 98.44 112 SER A CA 1
ATOM 864 C C . SER A 1 112 ? -7.230 1.434 1.643 1.00 98.44 112 SER A C 1
ATOM 866 O O . SER A 1 112 ? -6.551 0.562 1.110 1.00 98.44 112 SER A O 1
ATOM 868 N N . LEU A 1 113 ? -8.021 1.176 2.689 1.00 98.50 113 LEU A N 1
ATOM 869 C CA . LEU A 1 113 ? -8.140 -0.149 3.289 1.00 98.50 113 LEU A CA 1
ATOM 870 C C . LEU A 1 113 ? -8.804 -1.148 2.332 1.00 98.50 113 LEU A C 1
ATOM 872 O O . LEU A 1 113 ? -8.365 -2.294 2.264 1.00 98.50 113 LEU A O 1
ATOM 876 N N . GLU A 1 114 ? -9.826 -0.721 1.585 1.00 98.69 114 GLU A N 1
ATOM 877 C CA . GLU A 1 114 ? -10.455 -1.522 0.527 1.00 98.69 114 GLU A CA 1
ATOM 878 C C . GLU A 1 114 ? -9.444 -1.883 -0.568 1.00 98.69 114 GLU A C 1
ATOM 880 O O . GLU A 1 114 ? -9.297 -3.052 -0.926 1.00 98.69 114 GLU A O 1
ATOM 885 N N . PHE A 1 115 ? -8.683 -0.892 -1.037 1.00 98.88 115 PHE A N 1
ATOM 886 C CA . PHE A 1 115 ? -7.663 -1.066 -2.066 1.00 98.88 115 PHE A CA 1
ATOM 887 C C . PHE A 1 115 ? -6.574 -2.053 -1.636 1.00 98.88 115 PHE A C 1
ATOM 889 O O . PHE A 1 115 ? -6.309 -3.035 -2.332 1.00 98.88 115 PHE A O 1
ATOM 896 N N . THR A 1 116 ? -5.994 -1.846 -0.453 1.00 98.75 116 THR A N 1
ATOM 897 C CA . THR A 1 116 ? -4.985 -2.737 0.129 1.00 98.75 116 THR A CA 1
ATOM 898 C C . THR A 1 116 ? -5.540 -4.151 0.339 1.00 98.75 116 THR A C 1
ATOM 900 O O . THR A 1 116 ? -4.879 -5.137 0.013 1.00 98.75 116 THR A O 1
ATOM 903 N N . HIS A 1 117 ? -6.774 -4.295 0.836 1.00 98.81 117 HIS A N 1
ATOM 904 C CA . HIS A 1 117 ? -7.412 -5.606 0.985 1.00 98.81 117 HIS A CA 1
ATOM 905 C C . HIS A 1 117 ? -7.580 -6.326 -0.365 1.00 98.81 117 HIS A C 1
ATOM 907 O O . HIS A 1 117 ? -7.266 -7.517 -0.461 1.00 98.81 117 HIS A O 1
ATOM 913 N N . CYS A 1 118 ? -8.008 -5.624 -1.417 1.00 98.88 118 CYS A N 1
ATOM 914 C CA . CYS A 1 118 ? -8.095 -6.192 -2.762 1.00 98.88 118 CYS A CA 1
ATOM 915 C C . CYS A 1 118 ? -6.722 -6.645 -3.283 1.00 98.88 118 CYS A C 1
ATOM 917 O O . CYS A 1 118 ? -6.590 -7.770 -3.778 1.00 98.88 118 CYS A O 1
ATOM 919 N N . LEU A 1 119 ? -5.676 -5.827 -3.119 1.00 98.88 119 LEU A N 1
ATOM 920 C CA . LEU A 1 119 ? -4.322 -6.178 -3.557 1.00 98.88 119 LEU A CA 1
ATOM 921 C C . LEU A 1 119 ? -3.785 -7.411 -2.833 1.00 98.88 119 LEU A C 1
ATOM 923 O O . LEU A 1 119 ? -3.246 -8.308 -3.481 1.00 98.88 119 LEU A O 1
ATOM 927 N N . PHE A 1 120 ? -4.012 -7.533 -1.524 1.00 98.75 120 PHE A N 1
ATOM 928 C CA . PHE A 1 120 ? -3.652 -8.739 -0.778 1.00 98.75 120 PHE A CA 1
ATOM 929 C C . PHE A 1 120 ? -4.325 -10.007 -1.329 1.00 98.75 120 PHE A C 1
ATOM 931 O O . PHE A 1 120 ? -3.728 -11.081 -1.279 1.00 98.75 120 PHE A O 1
ATOM 938 N N . ASN A 1 121 ? -5.539 -9.906 -1.875 1.00 98.69 121 ASN A N 1
ATOM 939 C CA . ASN A 1 121 ? -6.255 -11.038 -2.472 1.00 98.69 121 ASN A CA 1
ATOM 940 C C . ASN A 1 121 ? -5.923 -11.281 -3.953 1.00 98.69 121 ASN A C 1
ATOM 942 O O . ASN A 1 121 ? -6.193 -12.368 -4.469 1.00 98.69 121 ASN A O 1
ATOM 946 N N . THR A 1 122 ? -5.327 -10.299 -4.626 1.00 98.62 122 THR A N 1
ATOM 947 C CA . THR A 1 122 ? -5.020 -10.353 -6.062 1.00 98.62 122 THR A CA 1
ATOM 948 C C . THR A 1 122 ? -3.562 -10.731 -6.319 1.00 98.62 122 THR A C 1
ATOM 950 O O . THR A 1 122 ? -3.267 -11.580 -7.165 1.00 98.62 122 THR A O 1
ATOM 953 N N . LEU A 1 123 ? -2.635 -10.136 -5.567 1.00 98.56 123 LEU A N 1
ATOM 954 C CA . LEU A 1 123 ? -1.199 -10.320 -5.745 1.00 98.56 123 LEU A CA 1
ATOM 955 C C . LEU A 1 123 ? -0.712 -11.606 -5.068 1.00 98.56 123 LEU A C 1
ATOM 957 O O . LEU A 1 123 ? -1.213 -12.046 -4.033 1.00 98.56 123 LEU A O 1
ATOM 961 N N . LYS A 1 124 ? 0.320 -12.229 -5.641 1.00 98.19 124 LYS A N 1
ATOM 962 C CA . LYS A 1 124 ? 0.906 -13.448 -5.067 1.00 98.19 124 LYS A CA 1
ATOM 963 C C . LYS A 1 124 ? 1.859 -13.094 -3.933 1.00 98.19 124 LYS A C 1
ATOM 965 O O . LYS A 1 124 ? 2.823 -12.375 -4.154 1.00 98.19 124 LYS A O 1
ATOM 970 N N . MET A 1 125 ? 1.639 -13.673 -2.755 1.00 98.06 125 MET A N 1
ATOM 971 C CA . MET A 1 125 ? 2.548 -13.529 -1.613 1.00 98.06 125 MET A CA 1
ATOM 972 C C . MET A 1 125 ? 3.879 -14.259 -1.846 1.00 98.06 125 MET A C 1
ATOM 974 O O . MET A 1 125 ? 3.918 -15.308 -2.498 1.00 98.06 125 MET A O 1
ATOM 978 N N . GLY A 1 126 ? 4.957 -13.748 -1.255 1.00 97.25 126 GLY A N 1
ATOM 979 C CA . GLY A 1 126 ? 6.315 -14.265 -1.404 1.00 97.25 126 GLY A CA 1
ATOM 980 C C . GLY A 1 126 ? 7.186 -13.397 -2.309 1.00 97.25 126 GLY A C 1
ATOM 981 O O . GLY A 1 126 ? 6.815 -12.288 -2.664 1.00 97.25 126 GLY A O 1
ATOM 982 N N . HIS A 1 127 ? 8.371 -13.899 -2.656 1.00 98.06 127 HIS A N 1
ATOM 983 C CA . HIS A 1 127 ? 9.428 -13.089 -3.263 1.00 98.06 127 HIS A CA 1
ATOM 984 C C . HIS A 1 127 ? 9.379 -13.049 -4.801 1.00 98.06 127 HIS A C 1
ATOM 986 O O . HIS A 1 127 ? 9.568 -14.079 -5.456 1.00 98.06 127 HIS A O 1
ATOM 992 N N . PHE A 1 128 ? 9.248 -11.846 -5.373 1.00 98.38 128 PHE A N 1
ATOM 993 C CA . PHE A 1 128 ? 9.188 -11.587 -6.815 1.00 98.38 128 PHE A CA 1
ATOM 994 C C . PHE A 1 128 ? 10.019 -10.354 -7.205 1.00 98.38 128 PHE A C 1
ATOM 996 O O . PHE A 1 128 ? 10.042 -9.339 -6.514 1.00 98.38 128 PHE A O 1
ATOM 1003 N N . GLN A 1 129 ? 10.725 -10.454 -8.333 1.00 97.69 129 GLN A N 1
ATOM 1004 C CA . GLN A 1 129 ? 11.584 -9.378 -8.849 1.00 97.69 129 GLN A CA 1
ATOM 1005 C C . GLN A 1 129 ? 10.951 -8.609 -10.012 1.00 97.69 129 GLN A C 1
ATOM 1007 O O . GLN A 1 129 ? 11.327 -7.472 -10.263 1.00 97.69 129 GLN A O 1
ATOM 1012 N N . ASP A 1 130 ? 9.981 -9.204 -10.697 1.00 98.06 130 ASP A N 1
ATOM 1013 C CA . ASP A 1 130 ? 9.231 -8.533 -11.753 1.00 98.06 130 ASP A CA 1
ATOM 1014 C C . ASP A 1 130 ? 7.948 -7.942 -11.166 1.00 98.06 130 ASP A C 1
ATOM 1016 O O . ASP A 1 130 ? 7.281 -8.602 -10.364 1.00 98.06 130 ASP A O 1
ATOM 1020 N N . ALA A 1 131 ? 7.595 -6.722 -11.576 1.00 97.75 131 ALA A N 1
ATOM 1021 C CA . ALA A 1 131 ? 6.339 -6.092 -11.179 1.00 97.75 131 ALA A CA 1
ATOM 1022 C C . ALA A 1 131 ? 5.122 -6.915 -11.630 1.00 97.75 131 ALA A C 1
ATOM 1024 O O . ALA A 1 131 ? 5.143 -7.599 -12.662 1.00 97.75 131 ALA A O 1
ATOM 1025 N N . PHE A 1 132 ? 4.036 -6.809 -10.868 1.00 98.56 132 PHE A N 1
ATOM 1026 C CA . PHE A 1 132 ? 2.756 -7.388 -11.258 1.00 98.56 132 PHE A CA 1
ATOM 1027 C C . PHE A 1 132 ? 2.113 -6.587 -12.406 1.00 98.56 132 PHE A C 1
ATOM 1029 O O . PHE A 1 132 ? 2.448 -5.421 -12.631 1.00 98.56 132 PHE A O 1
ATOM 1036 N N . PRO A 1 133 ? 1.193 -7.194 -13.175 1.00 98.56 133 PRO A N 1
ATOM 1037 C CA . PRO A 1 133 ? 0.451 -6.480 -14.205 1.00 98.56 133 PRO A CA 1
ATOM 1038 C C . PRO A 1 133 ? -0.233 -5.219 -13.660 1.00 98.56 133 PRO A C 1
ATOM 1040 O O . PRO A 1 133 ? -1.026 -5.288 -12.730 1.00 98.56 133 PRO A O 1
ATOM 1043 N N . THR A 1 134 ? -0.033 -4.072 -14.318 1.00 98.25 134 THR A N 1
ATOM 1044 C CA . THR A 1 134 ? -0.707 -2.800 -13.974 1.00 98.25 134 THR A CA 1
ATOM 1045 C C . THR A 1 134 ? -2.235 -2.928 -13.903 1.00 98.25 134 THR A C 1
ATOM 1047 O O . THR A 1 134 ? -2.887 -2.188 -13.175 1.00 98.25 134 THR A O 1
ATOM 1050 N N . LYS A 1 135 ? -2.812 -3.878 -14.650 1.00 98.56 135 LYS A N 1
ATOM 1051 C CA . LYS A 1 135 ? -4.246 -4.176 -14.619 1.00 98.56 135 LYS A CA 1
ATOM 1052 C C . LYS A 1 135 ? -4.716 -4.633 -13.232 1.00 98.56 135 LYS A C 1
ATOM 1054 O O . LYS A 1 135 ? -5.797 -4.229 -12.834 1.00 98.56 135 LYS A O 1
ATOM 1059 N N . ASP A 1 136 ? -3.913 -5.405 -12.505 1.00 98.69 136 ASP A N 1
ATOM 1060 C CA . ASP A 1 136 ? -4.281 -5.916 -11.179 1.00 98.69 136 ASP A CA 1
ATOM 1061 C C . ASP A 1 136 ? -4.481 -4.749 -10.194 1.00 98.69 136 ASP A C 1
ATOM 1063 O O . ASP A 1 136 ? -5.456 -4.709 -9.447 1.00 98.69 136 ASP A O 1
ATOM 1067 N N . PHE A 1 137 ? -3.620 -3.729 -10.276 1.00 98.81 137 PHE A N 1
ATOM 1068 C CA . PHE A 1 137 ? -3.765 -2.489 -9.510 1.00 98.81 137 PHE A CA 1
ATOM 1069 C C . PHE A 1 137 ? -4.951 -1.640 -9.979 1.00 98.81 137 PHE A C 1
ATOM 1071 O O . PHE A 1 137 ? -5.656 -1.065 -9.156 1.00 98.81 137 PHE A O 1
ATOM 1078 N N . ALA A 1 138 ? -5.195 -1.562 -11.289 1.00 98.81 138 ALA A N 1
ATOM 1079 C CA . ALA A 1 138 ? -6.326 -0.813 -11.834 1.00 98.81 138 ALA A CA 1
ATOM 1080 C C . ALA A 1 138 ? -7.680 -1.419 -11.431 1.00 98.81 138 ALA A C 1
ATOM 1082 O O . ALA A 1 138 ? -8.586 -0.678 -11.060 1.00 98.81 138 ALA A O 1
ATOM 1083 N N . ASP A 1 139 ? -7.799 -2.747 -11.463 1.00 98.81 139 ASP A N 1
ATOM 1084 C CA . ASP A 1 139 ? -9.009 -3.465 -11.055 1.00 98.81 139 ASP A CA 1
ATOM 1085 C C . ASP A 1 139 ? -9.292 -3.239 -9.559 1.00 98.81 139 ASP A C 1
ATOM 1087 O O . ASP A 1 139 ? -10.418 -2.913 -9.184 1.00 98.81 139 ASP A O 1
ATOM 1091 N N . CYS A 1 140 ? -8.264 -3.321 -8.704 1.00 98.88 140 CYS A N 1
ATOM 1092 C CA . CYS A 1 140 ? -8.424 -3.027 -7.279 1.00 98.88 140 CYS A CA 1
ATOM 1093 C C . CYS A 1 140 ? -8.745 -1.556 -7.001 1.00 98.88 140 CYS A C 1
ATOM 1095 O O . CYS A 1 140 ? -9.502 -1.258 -6.077 1.00 98.88 140 CYS A O 1
ATOM 1097 N N . ALA A 1 141 ? -8.205 -0.624 -7.791 1.00 98.88 141 ALA A N 1
ATOM 1098 C CA . ALA A 1 141 ? -8.560 0.786 -7.678 1.00 98.88 141 ALA A CA 1
ATOM 1099 C C . ALA A 1 141 ? -10.041 1.003 -8.027 1.00 98.88 141 ALA A C 1
ATOM 1101 O O . ALA A 1 141 ? -10.738 1.705 -7.299 1.00 98.88 141 ALA A O 1
ATOM 1102 N N . GLU A 1 142 ? -10.549 0.347 -9.076 1.00 98.69 142 GLU A N 1
ATOM 1103 C CA . GLU A 1 142 ? -11.972 0.386 -9.432 1.00 98.69 142 GLU A CA 1
ATOM 1104 C C . GLU A 1 142 ? -12.861 -0.163 -8.302 1.00 98.69 142 GLU A C 1
ATOM 1106 O O . GLU A 1 142 ? -13.838 0.492 -7.927 1.00 98.69 142 GLU A O 1
ATOM 1111 N N . GLU A 1 143 ? -12.504 -1.310 -7.711 1.00 98.50 143 GLU A N 1
ATOM 1112 C CA . GLU A 1 143 ? -13.224 -1.905 -6.572 1.00 98.50 143 GLU A CA 1
ATOM 1113 C C . GLU A 1 143 ? -13.272 -0.955 -5.364 1.00 98.50 143 GLU A C 1
ATOM 1115 O O . GLU A 1 143 ? -14.336 -0.723 -4.780 1.00 98.50 143 GLU A O 1
ATOM 1120 N N . ALA A 1 144 ? -12.140 -0.313 -5.067 1.00 98.50 144 ALA A N 1
ATOM 1121 C CA . ALA A 1 144 ? -12.002 0.675 -4.004 1.00 98.50 144 ALA A CA 1
ATOM 1122 C C . ALA A 1 144 ? -12.577 2.063 -4.345 1.00 98.50 144 ALA A C 1
ATOM 1124 O O . ALA A 1 144 ? -12.543 2.957 -3.501 1.00 98.50 144 ALA A O 1
ATOM 1125 N N . LYS A 1 145 ? -13.123 2.259 -5.556 1.00 98.31 145 LYS A N 1
ATOM 1126 C CA . LYS A 1 145 ? -13.631 3.549 -6.072 1.00 98.31 145 LYS A CA 1
ATOM 1127 C C . LYS A 1 145 ? -12.564 4.651 -6.137 1.00 98.31 145 LYS A C 1
ATOM 1129 O O . LYS A 1 145 ? -12.879 5.839 -6.067 1.00 98.31 145 LYS A O 1
ATOM 1134 N N . ILE A 1 146 ? -11.313 4.252 -6.320 1.00 98.62 146 ILE A N 1
ATOM 1135 C CA . ILE A 1 146 ? -10.156 5.117 -6.529 1.00 98.62 146 ILE A CA 1
ATOM 1136 C C . ILE A 1 146 ? -9.969 5.347 -8.034 1.00 98.62 146 ILE A C 1
ATOM 1138 O O . ILE A 1 146 ? -9.946 4.405 -8.826 1.00 98.62 146 ILE A O 1
ATOM 1142 N N . ASP A 1 147 ? -9.800 6.607 -8.448 1.00 98.38 147 ASP A N 1
ATOM 1143 C CA . ASP A 1 147 ? -9.394 6.907 -9.824 1.00 98.38 147 ASP A CA 1
ATOM 1144 C C . ASP A 1 147 ? -7.949 6.436 -10.039 1.00 98.38 147 ASP A C 1
ATOM 1146 O O . ASP A 1 147 ? -7.002 6.939 -9.427 1.00 98.38 147 ASP A O 1
ATOM 1150 N N . PHE A 1 148 ? -7.780 5.453 -10.920 1.00 98.75 148 PHE A N 1
ATOM 1151 C CA . PHE A 1 148 ? -6.487 4.832 -11.154 1.00 98.75 148 PHE A CA 1
ATOM 1152 C C . PHE A 1 148 ? -5.478 5.775 -11.820 1.00 98.75 148 PHE A C 1
ATOM 1154 O O . PHE A 1 148 ? -4.280 5.653 -11.580 1.00 98.75 148 PHE A O 1
ATOM 1161 N N . ALA A 1 149 ? -5.920 6.724 -12.651 1.00 98.75 149 ALA A N 1
ATOM 1162 C CA . ALA A 1 149 ? -4.999 7.615 -13.357 1.00 98.75 149 ALA A CA 1
ATOM 1163 C C . ALA A 1 149 ? -4.143 8.484 -12.404 1.00 98.75 149 ALA A C 1
ATOM 1165 O O . ALA A 1 149 ? -2.916 8.464 -12.541 1.00 98.75 149 ALA A O 1
ATOM 1166 N N . PRO A 1 150 ? -4.719 9.219 -11.432 1.00 98.75 150 PRO A N 1
ATOM 1167 C CA . PRO A 1 150 ? -3.939 9.965 -10.449 1.00 98.75 150 PRO A CA 1
ATOM 1168 C C . PRO A 1 150 ? -3.177 9.052 -9.478 1.00 98.75 150 PRO A C 1
ATOM 1170 O O . PRO A 1 150 ? -2.051 9.392 -9.120 1.00 98.75 150 PRO A O 1
ATOM 1173 N N . LEU A 1 151 ? -3.722 7.883 -9.114 1.00 98.75 151 LEU A N 1
ATOM 1174 C CA . LEU A 1 151 ? -3.003 6.899 -8.296 1.00 98.75 151 LEU A CA 1
ATOM 1175 C C .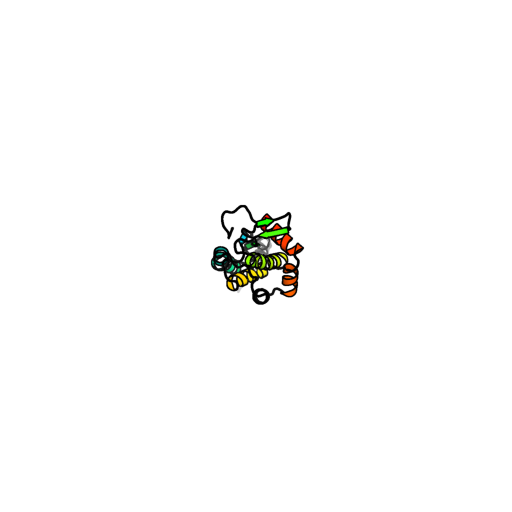 LEU A 1 151 ? -1.715 6.436 -8.994 1.00 98.75 151 LEU A C 1
ATOM 1177 O O . LEU A 1 151 ? -0.632 6.465 -8.412 1.00 98.75 151 LEU A O 1
ATOM 1181 N N . LYS A 1 152 ? -1.817 6.087 -10.280 1.00 98.69 152 LYS A N 1
ATOM 1182 C CA . LYS A 1 152 ? -0.674 5.706 -11.109 1.00 98.69 152 LYS A CA 1
ATOM 1183 C C . LYS A 1 152 ? 0.311 6.861 -11.286 1.00 98.69 152 LYS A C 1
ATOM 1185 O O . LYS A 1 152 ? 1.512 6.634 -11.275 1.00 98.69 152 LYS A O 1
ATOM 1190 N N . ALA A 1 153 ? -0.169 8.095 -11.430 1.00 98.81 153 ALA A N 1
ATOM 1191 C CA . ALA A 1 153 ? 0.708 9.261 -11.523 1.00 98.81 153 ALA A CA 1
ATOM 1192 C C . ALA A 1 153 ? 1.511 9.494 -10.231 1.00 98.81 153 ALA A C 1
ATOM 1194 O O . ALA A 1 153 ? 2.676 9.864 -10.314 1.00 98.81 153 ALA A O 1
ATOM 1195 N N . CYS A 1 154 ? 0.914 9.247 -9.059 1.00 98.81 154 CYS A N 1
ATOM 1196 C CA . CYS A 1 154 ? 1.632 9.252 -7.783 1.00 98.81 154 CYS A CA 1
ATOM 1197 C C . CYS A 1 154 ? 2.694 8.146 -7.726 1.00 98.81 154 CYS A C 1
ATOM 1199 O O . CYS A 1 154 ? 3.828 8.415 -7.342 1.00 98.81 154 CYS A O 1
ATOM 1201 N N . HIS A 1 155 ? 2.338 6.931 -8.152 1.00 98.56 155 HIS A N 1
ATOM 1202 C CA . HIS A 1 155 ? 3.254 5.791 -8.197 1.00 98.56 155 HIS A CA 1
ATOM 1203 C C . HIS A 1 155 ? 4.447 6.028 -9.137 1.00 98.56 155 HIS A C 1
ATOM 1205 O O . HIS A 1 155 ? 5.589 5.730 -8.799 1.00 98.56 155 HIS A O 1
ATOM 1211 N N . ASP A 1 156 ? 4.182 6.569 -10.326 1.00 98.44 156 ASP A N 1
ATOM 1212 C CA . ASP A 1 156 ? 5.186 6.776 -11.370 1.00 98.44 156 ASP A CA 1
ATOM 1213 C C . ASP A 1 156 ? 6.102 7.989 -11.104 1.00 98.44 156 ASP A C 1
ATOM 1215 O O . ASP A 1 156 ? 7.074 8.185 -11.836 1.00 98.44 156 ASP A O 1
ATOM 1219 N N . ASP A 1 157 ? 5.802 8.814 -10.095 1.00 98.38 157 ASP A N 1
ATOM 1220 C CA . ASP A 1 157 ? 6.662 9.915 -9.664 1.00 98.38 157 ASP A CA 1
ATOM 1221 C C . ASP A 1 157 ? 7.731 9.385 -8.686 1.00 98.38 157 ASP A C 1
ATOM 1223 O O . ASP A 1 157 ? 7.420 9.067 -7.535 1.00 98.38 157 ASP A O 1
ATOM 1227 N N . PRO A 1 158 ? 9.012 9.305 -9.099 1.00 96.12 158 PRO A N 1
ATOM 1228 C CA . PRO A 1 158 ? 10.060 8.703 -8.280 1.00 96.12 158 PRO A CA 1
ATOM 1229 C C . PRO A 1 158 ? 10.384 9.514 -7.018 1.00 96.12 158 PRO A C 1
ATOM 1231 O O . PRO A 1 158 ? 10.774 8.931 -6.006 1.00 96.12 158 PRO A O 1
ATOM 1234 N N . GLU A 1 159 ? 10.229 10.843 -7.047 1.00 96.56 159 GLU A N 1
ATOM 1235 C CA . GLU A 1 159 ? 10.455 11.675 -5.862 1.00 96.56 159 GLU A CA 1
ATOM 1236 C C . GLU A 1 159 ? 9.331 11.459 -4.851 1.00 96.56 159 GLU A C 1
ATOM 1238 O O . GLU A 1 159 ? 9.586 11.317 -3.650 1.00 96.56 159 GLU A O 1
ATOM 1243 N N . LYS A 1 160 ? 8.088 11.384 -5.342 1.00 97.62 160 LYS A N 1
ATOM 1244 C CA . LYS A 1 160 ? 6.918 11.103 -4.512 1.00 97.62 160 LYS A CA 1
ATOM 1245 C C . LYS A 1 160 ? 6.974 9.699 -3.917 1.00 97.62 160 LYS A C 1
ATOM 1247 O O . LYS A 1 160 ? 6.789 9.575 -2.708 1.00 97.62 160 LYS A O 1
ATOM 1252 N N . ALA A 1 161 ? 7.272 8.679 -4.722 1.00 96.75 161 ALA A N 1
ATOM 1253 C CA . ALA A 1 161 ? 7.391 7.291 -4.280 1.00 96.75 161 ALA A CA 1
ATOM 1254 C C . ALA A 1 161 ? 8.452 7.140 -3.180 1.00 96.75 161 ALA A C 1
ATOM 1256 O O . ALA A 1 161 ? 8.173 6.607 -2.106 1.00 96.75 161 ALA A O 1
ATOM 1257 N N . TRP A 1 162 ? 9.649 7.701 -3.386 1.00 96.25 162 TRP A N 1
ATOM 1258 C CA . TRP A 1 162 ? 10.699 7.659 -2.368 1.00 96.25 162 TRP A CA 1
ATOM 1259 C C . TRP A 1 162 ? 10.310 8.412 -1.089 1.00 96.25 162 TRP A C 1
ATOM 1261 O O . TRP A 1 162 ? 10.563 7.940 0.021 1.00 96.25 162 TRP A O 1
ATOM 1271 N N . TRP A 1 163 ? 9.676 9.582 -1.218 1.00 97.31 163 TRP A N 1
ATOM 1272 C CA . TRP A 1 163 ? 9.213 10.347 -0.061 1.00 97.31 163 TRP A CA 1
ATOM 1273 C C . TRP A 1 163 ? 8.144 9.597 0.743 1.00 97.31 163 TRP A C 1
ATOM 1275 O O . TRP A 1 163 ? 8.174 9.633 1.976 1.00 97.31 163 TRP A O 1
ATOM 1285 N N . LEU A 1 164 ? 7.216 8.922 0.061 1.00 98.00 164 LEU A N 1
ATOM 1286 C CA . LEU A 1 164 ? 6.167 8.122 0.686 1.00 98.00 164 LEU A CA 1
ATOM 1287 C C . LEU A 1 164 ? 6.756 6.958 1.480 1.00 98.00 164 LEU A C 1
ATOM 1289 O O . LEU A 1 164 ? 6.424 6.813 2.657 1.00 98.00 164 LEU A O 1
ATOM 1293 N N . GLU A 1 165 ? 7.685 6.213 0.885 1.00 97.56 165 GLU A N 1
ATOM 1294 C CA . GLU A 1 165 ? 8.377 5.121 1.565 1.00 97.56 165 GLU A CA 1
ATOM 1295 C C . GLU A 1 165 ? 9.173 5.635 2.768 1.00 97.56 165 GLU A C 1
ATOM 1297 O O . GLU A 1 165 ? 9.087 5.079 3.863 1.00 97.56 165 GLU A O 1
ATOM 1302 N N . LYS A 1 166 ? 9.892 6.755 2.613 1.00 96.69 166 LYS A N 1
ATOM 1303 C CA . LYS A 1 166 ? 10.607 7.395 3.723 1.00 96.69 166 LYS A CA 1
ATOM 1304 C C . LYS A 1 166 ? 9.678 7.755 4.874 1.00 96.69 166 LYS A C 1
ATOM 1306 O O . LYS A 1 166 ? 9.986 7.438 6.022 1.00 96.69 166 LYS A O 1
ATOM 1311 N N . ARG A 1 167 ? 8.542 8.387 4.579 1.00 96.69 167 ARG A N 1
ATOM 1312 C CA . ARG A 1 167 ? 7.534 8.740 5.585 1.00 96.69 167 ARG A CA 1
ATOM 1313 C C . ARG A 1 167 ? 6.964 7.491 6.263 1.00 96.69 167 ARG A C 1
ATOM 1315 O O . ARG A 1 167 ? 6.816 7.478 7.480 1.00 96.69 167 ARG A O 1
ATOM 1322 N N . ALA A 1 168 ? 6.665 6.443 5.500 1.00 96.75 168 ALA A N 1
ATOM 1323 C CA . ALA A 1 168 ? 6.115 5.199 6.030 1.00 96.75 168 ALA A CA 1
ATOM 1324 C C . ALA A 1 168 ? 7.126 4.451 6.920 1.00 96.75 168 ALA A C 1
ATOM 1326 O O . ALA A 1 168 ? 6.774 4.006 8.013 1.00 96.75 168 ALA A O 1
ATOM 1327 N N . SER A 1 169 ? 8.399 4.400 6.520 1.00 93.94 169 SER A N 1
ATOM 1328 C CA . SER A 1 169 ? 9.494 3.869 7.340 1.00 93.94 169 SER A CA 1
ATOM 1329 C C . SER A 1 169 ? 9.682 4.658 8.643 1.00 93.94 169 SER A C 1
ATOM 1331 O O . SER A 1 169 ? 9.882 4.064 9.699 1.00 93.94 169 SER A O 1
ATOM 1333 N N . GLU A 1 170 ? 9.591 5.993 8.604 1.00 94.44 170 GLU A N 1
ATOM 1334 C CA . GLU A 1 170 ? 9.682 6.849 9.801 1.00 94.44 170 GLU A CA 1
ATOM 1335 C C . GLU A 1 170 ? 8.500 6.649 10.763 1.00 94.44 170 GLU A C 1
ATOM 1337 O O . GLU A 1 170 ? 8.681 6.715 11.981 1.00 94.44 170 GLU A O 1
ATOM 1342 N N . ASN A 1 171 ? 7.314 6.356 10.224 1.00 94.25 171 ASN A N 1
ATOM 1343 C CA . ASN A 1 171 ? 6.105 6.070 10.996 1.00 94.25 171 ASN A CA 1
ATOM 1344 C C . ASN A 1 171 ? 5.999 4.607 11.450 1.00 94.25 171 ASN A C 1
ATOM 1346 O O . ASN A 1 171 ? 5.100 4.279 12.220 1.00 94.25 171 ASN A O 1
ATOM 1350 N N . THR A 1 172 ? 6.906 3.730 11.016 1.00 93.81 172 THR A N 1
ATOM 1351 C CA . THR A 1 172 ? 6.942 2.327 11.440 1.00 93.81 172 THR A CA 1
ATOM 1352 C C . THR A 1 172 ? 7.802 2.193 12.703 1.00 93.81 172 THR A C 1
ATOM 1354 O O . THR A 1 172 ? 9.023 2.373 12.647 1.00 93.81 172 THR A O 1
ATOM 1357 N N . PRO A 1 173 ? 7.223 1.869 13.878 1.00 93.19 173 PRO A N 1
ATOM 1358 C CA . PRO A 1 173 ? 7.996 1.731 15.107 1.00 93.19 173 PRO A CA 1
ATOM 1359 C C . PRO A 1 173 ? 9.004 0.584 15.022 1.00 93.19 173 PRO A C 1
ATOM 1361 O O . PRO A 1 173 ? 8.883 -0.327 14.203 1.00 93.19 173 PRO A O 1
ATOM 1364 N N . LYS A 1 174 ? 9.986 0.569 15.932 1.00 92.88 174 LYS A N 1
ATOM 1365 C CA . LYS A 1 174 ? 10.865 -0.599 16.083 1.00 92.88 174 LYS A CA 1
ATOM 1366 C C . LYS A 1 174 ? 10.025 -1.831 16.413 1.00 92.88 174 LYS A C 1
ATOM 1368 O O . LYS A 1 174 ? 9.379 -1.877 17.457 1.00 92.88 174 LYS A O 1
ATOM 1373 N N . HIS A 1 175 ? 10.104 -2.833 15.554 1.00 92.00 175 HIS A N 1
ATOM 1374 C CA . HIS A 1 175 ? 9.333 -4.064 15.640 1.00 92.00 175 HIS A CA 1
ATOM 1375 C C . HIS A 1 175 ? 10.240 -5.274 15.382 1.00 92.00 175 HIS A C 1
ATOM 1377 O O . HIS A 1 175 ? 11.387 -5.136 14.956 1.00 92.00 175 HIS A O 1
ATOM 1383 N N . HIS A 1 176 ? 9.743 -6.472 15.693 1.00 92.56 176 HIS A N 1
ATOM 1384 C CA . HIS A 1 176 ? 10.444 -7.736 15.418 1.00 92.56 176 HIS A CA 1
ATOM 1385 C C . HIS A 1 176 ? 9.825 -8.517 14.253 1.00 92.56 176 HIS A C 1
ATOM 1387 O O . HIS A 1 176 ? 10.460 -9.424 13.724 1.00 92.56 176 HIS A O 1
ATOM 1393 N N . PHE A 1 177 ? 8.578 -8.207 13.907 1.00 92.94 177 PHE A N 1
ATOM 1394 C CA . PHE A 1 177 ? 7.796 -8.864 12.871 1.00 92.94 177 PHE A CA 1
ATOM 1395 C C . PHE A 1 177 ? 6.761 -7.883 12.315 1.00 92.94 177 PHE A C 1
ATOM 1397 O O . PHE A 1 177 ? 6.395 -6.918 12.988 1.00 92.94 177 PHE A O 1
ATOM 1404 N N . ILE A 1 178 ? 6.305 -8.166 11.099 1.00 94.81 178 ILE A N 1
ATOM 1405 C CA . ILE A 1 178 ? 5.193 -7.501 10.423 1.00 94.81 178 ILE A CA 1
ATOM 1406 C C . ILE A 1 178 ? 4.122 -8.574 10.168 1.00 94.81 178 ILE A C 1
ATOM 1408 O O . ILE A 1 178 ? 4.483 -9.711 9.853 1.00 94.81 178 ILE A O 1
ATOM 1412 N N . PRO A 1 179 ? 2.824 -8.281 10.347 1.00 96.88 179 PRO A N 1
ATOM 1413 C CA . PRO A 1 179 ? 2.234 -6.992 10.712 1.00 96.88 179 PRO A CA 1
ATOM 1414 C C . PRO A 1 179 ? 2.524 -6.574 12.159 1.00 96.88 179 PRO A C 1
ATOM 1416 O O . PRO A 1 179 ? 2.685 -7.419 13.041 1.00 96.88 179 PRO A O 1
ATOM 1419 N N . PHE A 1 180 ? 2.572 -5.263 12.387 1.00 96.62 180 PHE A N 1
ATOM 1420 C CA . PHE A 1 180 ? 2.708 -4.641 13.707 1.00 96.62 180 PHE A CA 1
ATOM 1421 C C . PHE A 1 180 ? 1.449 -3.826 14.016 1.00 96.62 180 PHE A C 1
ATOM 1423 O O . PHE A 1 180 ? 0.957 -3.113 13.142 1.00 96.62 180 PHE A O 1
ATOM 1430 N N . VAL A 1 181 ? 0.923 -3.967 15.236 1.00 94.25 181 VAL A N 1
ATOM 1431 C CA . VAL A 1 181 ? -0.322 -3.347 15.723 1.00 94.25 181 VAL A CA 1
ATOM 1432 C C . VAL A 1 181 ? -0.138 -2.900 17.165 1.00 94.25 181 VAL A C 1
ATOM 1434 O O . VAL A 1 181 ? 0.427 -3.711 17.938 1.00 94.25 181 VAL A O 1
#

Organism: Cyclophora tenuis (NCBI:txid216820)

Secondary structure (DSSP, 8-state):
--------------------SSS--S-----PEEEEEEE-TT-HHHHHHIIIIIHHHHHHH-TTTEEEEEEE-TT-EEETTTTEEE-TT-HHHHHHHHHHHHHHHHS-HHHHHHHHHHHHHHSPPS--SSPPPHHHHHHHHHHTT--HHHHHHHHH-HHHHHHHHHHHHHHS-S-SSSSB-

InterPro domains:
  IPR004911 Gamma interferon inducible lysosomal thiol reductase GILT [PF03227] (36-143)
  IPR004911 Gamma interferon inducible lysosomal thiol reductase GILT [PTHR13234] (12-169)